Protein AF-A0AAD5X7E7-F1 (afdb_monomer_lite)

Sequence (106 aa):
GEYEFWRGVVRGKEKNGRRNGMSGAGMEVKKMMDKIPADNAIIGYISTGGFSLAQGETRAVGACLIGGLKQVTEDGLRHKREVVNFVLVRGVTGRICRPATFELLA

Organism: NCBI:txid64517

Secondary structure (DSSP, 8-state):
-HHHHHHHHHHHHHH-TT-----THHHHHHHHHB-PPPGGG--EEEEEEEEETTTTEEEEEEEE-HHHHHHHHHHHHHTT-S-SSEEEEE-SS--BEEEEE-----

pLDDT: mean 80.12, std 16.25, range [36.97, 95.69]

Structure (mmCIF, N/CA/C/O backbone):
data_AF-A0AAD5X7E7-F1
#
_entry.id   AF-A0AAD5X7E7-F1
#
loop_
_atom_site.group_PDB
_atom_site.id
_atom_site.type_symbol
_atom_site.label_atom_id
_atom_site.label_alt_id
_atom_site.label_comp_id
_atom_site.label_asym_id
_atom_site.label_entity_id
_atom_site.label_seq_id
_atom_site.pdbx_PDB_ins_code
_atom_site.Cartn_x
_atom_site.Cartn_y
_atom_site.Cartn_z
_atom_site.occupancy
_atom_site.B_iso_or_equiv
_atom_site.auth_seq_id
_atom_site.auth_comp_id
_atom_site.auth_asym_id
_atom_site.auth_atom_id
_atom_site.pdbx_PDB_model_num
ATOM 1 N N . GLY A 1 1 ? 8.927 -12.140 9.094 1.00 67.44 1 GLY A N 1
ATOM 2 C CA . GLY A 1 1 ? 7.650 -11.956 8.369 1.00 67.44 1 GLY A CA 1
ATOM 3 C C . GLY A 1 1 ? 7.797 -10.859 7.330 1.00 67.44 1 GLY A C 1
ATOM 4 O O . GLY A 1 1 ? 8.763 -10.113 7.410 1.00 67.44 1 GLY A O 1
ATOM 5 N N . GLU A 1 2 ? 6.871 -10.756 6.375 1.00 73.56 2 GLU A N 1
ATOM 6 C CA . GLU A 1 2 ? 6.941 -9.801 5.250 1.00 73.56 2 GLU A CA 1
ATOM 7 C C . GLU A 1 2 ? 7.112 -8.342 5.710 1.00 73.56 2 GLU A C 1
ATOM 9 O O . GLU A 1 2 ? 7.990 -7.641 5.219 1.00 73.56 2 GLU A O 1
ATOM 14 N N . TYR A 1 3 ? 6.377 -7.921 6.744 1.00 77.81 3 TYR A N 1
ATOM 15 C CA . TYR A 1 3 ? 6.544 -6.602 7.363 1.00 77.81 3 TYR A CA 1
ATOM 16 C C . TYR A 1 3 ? 7.973 -6.340 7.875 1.00 77.81 3 TYR A C 1
ATOM 18 O O . TYR A 1 3 ? 8.546 -5.293 7.592 1.00 77.81 3 TYR A O 1
ATOM 26 N N . GLU A 1 4 ? 8.571 -7.290 8.600 1.00 80.19 4 GLU A N 1
ATOM 27 C CA . GLU A 1 4 ? 9.923 -7.137 9.164 1.00 80.19 4 GLU A CA 1
ATOM 28 C C . GLU A 1 4 ? 10.988 -6.996 8.076 1.00 80.19 4 GLU A C 1
ATOM 30 O O . GLU A 1 4 ? 11.900 -6.175 8.194 1.00 80.19 4 GLU A O 1
ATOM 35 N N . PHE A 1 5 ? 10.832 -7.756 6.990 1.00 80.19 5 PHE A N 1
ATOM 36 C CA . PHE A 1 5 ? 11.684 -7.638 5.815 1.00 80.19 5 PHE A CA 1
ATOM 37 C C . PHE A 1 5 ? 11.580 -6.233 5.205 1.00 80.19 5 PHE A C 1
ATOM 39 O O . PHE A 1 5 ? 12.594 -5.552 5.040 1.00 80.19 5 PHE A O 1
ATOM 46 N N . TRP A 1 6 ? 10.362 -5.756 4.937 1.00 76.06 6 TRP A N 1
ATOM 47 C CA . TRP A 1 6 ? 10.157 -4.448 4.318 1.00 76.06 6 TRP A CA 1
ATOM 48 C C . TRP A 1 6 ? 10.581 -3.287 5.213 1.00 76.06 6 TRP A C 1
ATOM 50 O O . TRP A 1 6 ? 11.209 -2.348 4.724 1.00 76.06 6 TRP A O 1
ATOM 60 N N . ARG A 1 7 ? 10.332 -3.373 6.524 1.00 78.69 7 ARG A N 1
ATOM 61 C CA . ARG A 1 7 ? 10.840 -2.410 7.509 1.00 78.69 7 ARG A CA 1
ATOM 62 C C . ARG A 1 7 ? 12.367 -2.325 7.458 1.00 78.69 7 ARG A C 1
ATOM 64 O O . ARG A 1 7 ? 12.923 -1.228 7.469 1.00 78.69 7 ARG A O 1
ATOM 71 N N . GLY A 1 8 ? 13.041 -3.472 7.363 1.00 74.56 8 GLY A N 1
ATOM 72 C CA . GLY A 1 8 ? 14.493 -3.551 7.204 1.00 74.56 8 GLY A CA 1
ATOM 73 C C . GLY A 1 8 ? 14.992 -2.902 5.911 1.00 74.56 8 GLY A C 1
ATOM 74 O O . GLY A 1 8 ? 15.951 -2.133 5.949 1.00 74.56 8 GLY A O 1
ATOM 75 N N . VAL A 1 9 ? 14.322 -3.145 4.779 1.00 70.50 9 VAL A N 1
ATOM 76 C CA . VAL A 1 9 ? 14.674 -2.549 3.474 1.00 70.50 9 VAL A CA 1
ATOM 77 C C . VAL A 1 9 ? 14.492 -1.028 3.475 1.00 70.50 9 VAL A C 1
ATOM 79 O O . VAL A 1 9 ? 15.368 -0.312 2.988 1.00 70.50 9 VAL A O 1
ATOM 82 N N . VAL A 1 10 ? 13.385 -0.525 4.033 1.00 68.75 10 VAL A N 1
ATOM 83 C CA . VAL A 1 10 ? 13.108 0.920 4.125 1.00 68.75 10 VAL A CA 1
ATOM 84 C C . VAL A 1 10 ? 14.158 1.612 5.000 1.00 68.75 10 VAL A C 1
ATOM 86 O O . VAL A 1 10 ? 14.832 2.527 4.527 1.00 68.75 10 VAL A O 1
ATOM 89 N N . ARG A 1 11 ? 14.407 1.108 6.218 1.00 68.12 11 ARG A N 1
ATOM 90 C CA . ARG A 1 11 ? 15.452 1.644 7.116 1.00 68.12 11 ARG A CA 1
ATOM 91 C C . ARG A 1 11 ? 16.867 1.500 6.548 1.00 68.12 11 ARG A C 1
ATOM 93 O O . ARG A 1 11 ? 17.741 2.324 6.815 1.00 68.12 11 ARG A O 1
ATOM 100 N N . GLY A 1 12 ? 17.116 0.451 5.765 1.00 58.66 12 GLY A N 1
ATOM 101 C CA . GLY A 1 12 ? 18.386 0.235 5.077 1.00 58.66 12 GLY A CA 1
ATOM 102 C C . GLY A 1 12 ? 18.688 1.328 4.051 1.00 58.66 12 GLY A C 1
ATOM 103 O O . GLY A 1 12 ? 19.837 1.752 3.948 1.00 58.66 12 GLY A O 1
ATOM 104 N N . LYS A 1 13 ? 17.672 1.842 3.342 1.00 54.25 13 LYS A N 1
ATOM 105 C CA . LYS A 1 13 ? 17.835 2.968 2.406 1.00 54.25 13 LYS A CA 1
ATOM 106 C C . LYS A 1 13 ? 18.154 4.287 3.110 1.00 54.25 13 LYS A C 1
ATOM 108 O O . LYS A 1 13 ? 19.001 5.020 2.611 1.00 54.25 13 LYS A O 1
ATOM 113 N N . GLU A 1 14 ? 17.553 4.557 4.270 1.00 50.31 14 GLU A N 1
ATOM 114 C CA . GLU A 1 14 ? 17.845 5.768 5.058 1.00 50.31 14 GLU A CA 1
ATOM 115 C C . GLU A 1 14 ? 19.302 5.810 5.537 1.00 50.31 14 GLU A C 1
ATOM 117 O O . GLU A 1 14 ? 19.946 6.856 5.501 1.00 50.31 14 GLU A O 1
ATOM 122 N N . LYS A 1 15 ? 19.863 4.660 5.933 1.00 48.06 15 LYS A N 1
ATOM 123 C CA . LYS A 1 15 ? 21.257 4.577 6.399 1.00 48.06 15 LYS A CA 1
ATOM 124 C C . LYS A 1 15 ? 22.288 4.546 5.264 1.00 48.06 15 LYS A C 1
ATOM 126 O O . LYS A 1 15 ? 23.418 4.984 5.469 1.00 48.06 15 LYS A O 1
ATOM 131 N N . ASN A 1 16 ? 21.920 4.053 4.076 1.00 43.31 16 ASN A N 1
ATOM 132 C CA . ASN A 1 16 ? 22.841 3.836 2.950 1.00 43.31 16 ASN A CA 1
ATOM 133 C C . ASN A 1 16 ? 22.833 4.918 1.862 1.00 43.31 16 ASN A C 1
ATOM 135 O O . ASN A 1 16 ? 23.462 4.715 0.823 1.00 43.31 16 ASN 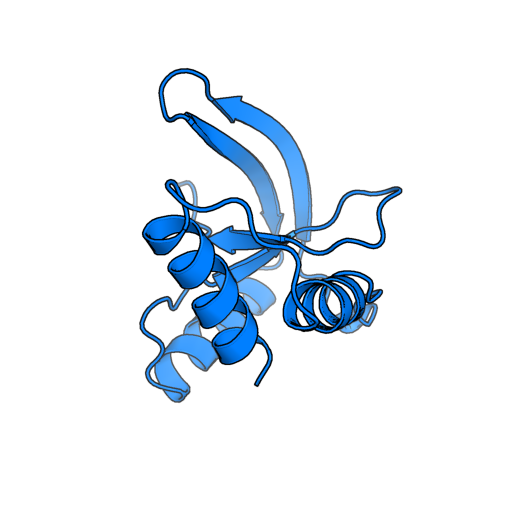A O 1
ATOM 139 N N . GLY A 1 17 ? 22.283 6.111 2.110 1.00 43.31 17 GLY A N 1
ATOM 140 C CA . GLY A 1 17 ? 22.491 7.290 1.250 1.00 43.31 17 GLY A CA 1
ATOM 141 C C . GLY A 1 17 ? 23.963 7.722 1.055 1.00 43.31 17 GLY A C 1
ATOM 142 O O . GLY A 1 17 ? 24.216 8.794 0.517 1.00 43.31 17 GLY A O 1
ATOM 143 N N . ARG A 1 18 ? 24.949 6.922 1.497 1.00 43.28 18 ARG A N 1
ATOM 144 C CA . ARG A 1 18 ? 26.388 7.217 1.431 1.00 43.28 18 ARG A CA 1
ATOM 145 C C . ARG A 1 18 ? 27.316 6.092 0.961 1.00 43.28 18 ARG A C 1
ATOM 147 O O . ARG A 1 18 ? 28.515 6.352 0.903 1.00 43.28 18 ARG A O 1
ATOM 154 N N . ARG A 1 19 ? 26.865 4.878 0.615 1.00 40.22 19 ARG A N 1
ATOM 155 C CA . ARG A 1 19 ? 27.799 3.842 0.112 1.00 40.22 19 ARG A CA 1
ATOM 156 C C . ARG A 1 19 ? 27.218 2.994 -1.016 1.00 40.22 19 ARG A C 1
ATOM 158 O O . ARG A 1 19 ? 26.386 2.121 -0.791 1.00 40.22 19 ARG A O 1
ATOM 165 N N . ASN A 1 20 ? 27.752 3.224 -2.216 1.00 45.69 20 ASN A N 1
ATOM 166 C CA . ASN A 1 20 ? 27.834 2.219 -3.273 1.00 45.69 20 ASN A CA 1
ATOM 167 C C . ASN A 1 20 ? 28.494 0.952 -2.708 1.00 45.69 20 ASN A C 1
ATOM 169 O O . ASN A 1 20 ? 29.576 1.026 -2.129 1.00 45.69 20 ASN A O 1
ATOM 173 N N . GLY A 1 21 ? 27.849 -0.201 -2.882 1.00 36.97 21 GLY A N 1
ATOM 174 C CA . GLY A 1 21 ? 28.384 -1.490 -2.447 1.00 36.97 21 GLY A CA 1
ATOM 175 C C . GLY A 1 21 ? 27.394 -2.627 -2.671 1.00 36.97 21 GLY A C 1
ATOM 176 O O . GLY A 1 21 ? 26.664 -3.009 -1.763 1.00 36.97 21 GLY A O 1
ATOM 177 N N . MET A 1 22 ? 27.363 -3.148 -3.900 1.00 50.88 22 MET A N 1
ATOM 178 C CA . MET A 1 22 ? 26.691 -4.396 -4.276 1.00 50.88 22 MET A CA 1
ATOM 179 C C . MET A 1 22 ? 27.289 -5.576 -3.495 1.00 50.88 22 MET A C 1
ATOM 181 O O . MET A 1 22 ? 28.412 -5.992 -3.758 1.00 50.88 22 MET A O 1
ATOM 185 N N . SER A 1 23 ? 26.529 -6.145 -2.561 1.00 43.12 23 SER A N 1
ATOM 186 C CA . SER A 1 23 ? 26.779 -7.468 -1.977 1.00 43.12 23 SER A CA 1
ATOM 187 C C . SER A 1 23 ? 25.445 -8.220 -1.834 1.00 43.12 23 SER A C 1
ATOM 189 O O . SER A 1 23 ? 24.379 -7.602 -1.890 1.00 43.12 23 SER A O 1
ATOM 191 N N . GLY A 1 24 ? 25.485 -9.555 -1.742 1.00 47.16 24 GLY A N 1
ATOM 192 C CA . GLY A 1 24 ? 24.389 -10.514 -2.005 1.00 47.16 24 GLY A CA 1
ATOM 193 C C . GLY A 1 24 ? 22.993 -10.267 -1.400 1.00 47.16 24 GLY A C 1
ATOM 194 O O . GLY A 1 24 ? 22.029 -10.860 -1.879 1.00 47.16 24 GLY A O 1
ATOM 195 N N . ALA A 1 25 ? 22.832 -9.335 -0.458 1.00 51.50 25 ALA A N 1
ATOM 196 C CA . ALA A 1 25 ? 21.533 -8.852 0.019 1.00 51.50 25 ALA A CA 1
ATOM 197 C C . ALA A 1 25 ? 20.642 -8.280 -1.105 1.00 51.50 25 ALA A C 1
ATOM 199 O O . ALA A 1 25 ? 19.419 -8.401 -1.058 1.00 51.50 25 ALA A O 1
ATOM 200 N N . GLY A 1 26 ? 21.230 -7.697 -2.158 1.00 54.31 26 GLY A N 1
ATOM 201 C CA . GLY A 1 26 ? 20.464 -7.144 -3.284 1.00 54.31 26 GLY A CA 1
ATOM 202 C C . GLY A 1 26 ? 19.669 -8.191 -4.078 1.00 54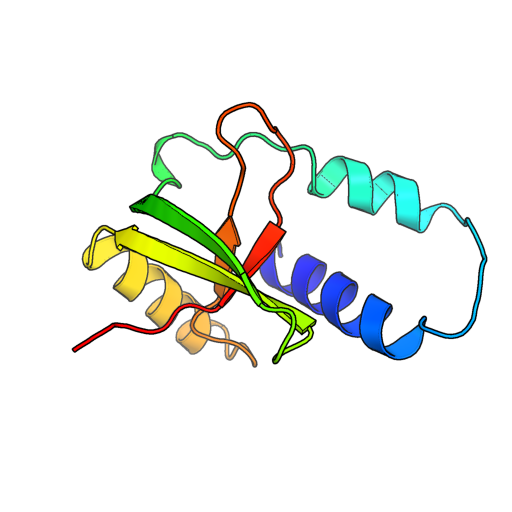.31 26 GLY A C 1
ATOM 203 O O . GLY A 1 26 ? 18.597 -7.884 -4.603 1.00 54.31 26 GLY A O 1
ATOM 204 N N . MET A 1 27 ? 20.159 -9.434 -4.145 1.00 57.31 27 MET A N 1
ATOM 205 C CA . MET A 1 27 ? 19.504 -10.513 -4.891 1.00 57.31 27 MET A CA 1
ATOM 206 C C . MET A 1 27 ? 18.315 -11.096 -4.116 1.00 57.31 27 MET A C 1
ATOM 208 O O . MET A 1 27 ? 17.257 -11.319 -4.705 1.00 57.31 27 MET A O 1
ATOM 212 N N . GLU A 1 28 ? 18.445 -11.265 -2.797 1.00 63.28 28 GLU A N 1
ATOM 213 C CA . GLU A 1 28 ? 17.328 -11.683 -1.940 1.00 63.28 28 GLU A CA 1
ATOM 214 C C . GLU A 1 28 ? 16.227 -10.629 -1.881 1.00 63.28 28 GLU A C 1
ATOM 216 O O . GLU A 1 28 ? 15.045 -10.968 -1.973 1.00 63.28 28 GLU A O 1
ATOM 221 N N . VAL A 1 29 ? 16.604 -9.346 -1.823 1.00 64.69 29 VAL A N 1
ATOM 222 C CA . VAL A 1 29 ? 15.630 -8.257 -1.892 1.00 64.69 29 VAL A CA 1
ATOM 223 C C . VAL A 1 29 ? 14.869 -8.325 -3.207 1.00 64.69 29 VAL A C 1
ATOM 225 O O . VAL A 1 29 ? 13.645 -8.390 -3.191 1.00 64.69 29 VAL A O 1
ATOM 228 N N . LYS A 1 30 ? 15.567 -8.422 -4.345 1.00 65.25 30 LYS A N 1
ATOM 229 C CA . LYS A 1 30 ? 14.922 -8.526 -5.661 1.00 65.25 30 LYS A CA 1
ATOM 230 C C . LYS A 1 30 ? 13.954 -9.713 -5.746 1.00 65.25 30 LYS A C 1
ATOM 232 O O . LYS A 1 30 ? 12.872 -9.558 -6.300 1.00 65.25 30 LYS A O 1
ATOM 237 N N . LYS A 1 31 ? 14.303 -10.858 -5.153 1.00 68.19 31 LYS A N 1
ATOM 238 C CA . LYS A 1 31 ? 13.452 -12.057 -5.123 1.00 68.19 31 LYS A CA 1
ATOM 239 C C . LYS A 1 31 ? 12.200 -11.888 -4.254 1.00 68.19 31 LYS A C 1
ATOM 241 O O . LYS A 1 31 ? 11.147 -12.387 -4.627 1.00 68.19 31 LYS A O 1
ATOM 246 N N . MET A 1 32 ? 12.288 -11.182 -3.124 1.00 68.12 32 MET A N 1
ATOM 247 C CA . MET A 1 32 ? 11.102 -10.858 -2.315 1.00 68.12 32 MET A CA 1
ATOM 248 C C . MET A 1 32 ? 10.230 -9.771 -2.953 1.00 68.12 32 MET A C 1
ATOM 250 O O . MET A 1 32 ? 9.014 -9.786 -2.783 1.00 68.12 32 MET A O 1
ATOM 254 N N . MET A 1 33 ? 10.837 -8.840 -3.694 1.00 69.25 33 MET A N 1
ATOM 255 C CA . MET A 1 33 ? 10.116 -7.799 -4.425 1.00 69.25 33 MET A CA 1
ATOM 256 C C . MET A 1 33 ? 9.357 -8.357 -5.637 1.00 69.25 33 MET A C 1
ATOM 258 O O . MET A 1 33 ? 8.277 -7.862 -5.946 1.00 69.25 33 MET A O 1
ATOM 262 N N . ASP A 1 34 ? 9.919 -9.354 -6.326 1.00 73.88 34 ASP A N 1
ATOM 263 C CA . ASP A 1 34 ? 9.368 -9.982 -7.535 1.00 73.88 34 ASP A CA 1
ATOM 264 C C . ASP A 1 34 ? 8.413 -11.137 -7.192 1.00 73.88 34 ASP A C 1
ATOM 266 O O . ASP A 1 34 ? 8.649 -12.303 -7.516 1.00 73.88 34 ASP A O 1
ATOM 270 N N . LYS A 1 35 ? 7.328 -10.811 -6.482 1.00 70.00 35 LYS A N 1
ATOM 271 C CA . LYS A 1 35 ? 6.286 -11.772 -6.119 1.00 70.00 35 LYS A CA 1
ATOM 272 C C . LYS A 1 35 ? 4.917 -11.236 -6.508 1.00 70.00 35 LYS A C 1
ATOM 274 O O . LYS A 1 35 ? 4.513 -10.153 -6.094 1.00 70.00 35 LYS A O 1
ATOM 279 N N . ILE A 1 36 ? 4.177 -12.036 -7.272 1.00 73.25 36 ILE A N 1
ATOM 280 C CA . ILE A 1 36 ? 2.765 -11.769 -7.548 1.00 73.25 36 ILE A CA 1
ATOM 281 C C . ILE A 1 36 ? 1.979 -12.094 -6.265 1.00 73.25 36 ILE A C 1
ATOM 283 O O . ILE A 1 36 ? 2.083 -13.225 -5.779 1.00 73.25 36 ILE A O 1
ATOM 287 N N . PRO A 1 37 ? 1.252 -11.126 -5.674 1.00 77.31 37 PRO A N 1
ATOM 288 C CA . PRO A 1 37 ? 0.399 -11.405 -4.525 1.00 77.31 37 PRO A CA 1
ATOM 289 C C . PRO A 1 37 ? -0.719 -12.370 -4.931 1.00 77.31 37 PRO A C 1
ATOM 291 O O . PRO A 1 37 ? -1.128 -12.390 -6.089 1.00 77.31 37 PRO A O 1
ATOM 294 N N . ALA A 1 38 ? -1.211 -13.160 -3.977 1.00 82.50 38 ALA A N 1
ATOM 295 C CA . ALA A 1 38 ? -2.422 -13.942 -4.198 1.00 82.50 38 ALA A CA 1
ATOM 296 C C . ALA A 1 38 ? -3.607 -12.998 -4.462 1.00 82.50 38 ALA A C 1
ATOM 298 O O . ALA A 1 38 ? -3.653 -11.901 -3.903 1.00 82.50 38 ALA A O 1
ATOM 299 N N . ASP A 1 39 ? -4.565 -13.421 -5.286 1.00 79.31 39 ASP A N 1
ATOM 300 C CA . ASP A 1 39 ? -5.679 -12.560 -5.713 1.00 79.31 39 ASP A CA 1
ATOM 301 C C . ASP A 1 39 ? -6.500 -12.034 -4.524 1.00 79.31 39 ASP A C 1
ATOM 303 O O . ASP A 1 39 ? -6.952 -10.891 -4.523 1.00 79.31 39 ASP A O 1
ATOM 307 N N . ASN A 1 40 ? -6.611 -12.829 -3.457 1.00 83.62 40 ASN A N 1
ATOM 308 C CA . ASN A 1 40 ? -7.294 -12.456 -2.218 1.00 83.62 40 ASN A CA 1
ATOM 309 C C . ASN A 1 40 ? -6.545 -11.421 -1.356 1.00 83.62 40 ASN A C 1
ATOM 311 O O . ASN A 1 40 ? -7.106 -10.933 -0.379 1.00 83.62 40 ASN A O 1
ATOM 315 N N . ALA A 1 41 ? -5.292 -11.097 -1.681 1.00 85.38 41 ALA A N 1
ATOM 316 C CA . ALA A 1 41 ? -4.504 -10.091 -0.975 1.00 85.38 41 ALA A CA 1
ATOM 317 C C . ALA A 1 41 ? -4.679 -8.680 -1.568 1.00 85.38 41 ALA A C 1
ATOM 319 O O . ALA A 1 41 ? -4.187 -7.706 -0.995 1.00 85.38 41 ALA A O 1
ATOM 320 N N . ILE A 1 42 ? -5.359 -8.549 -2.713 1.00 91.19 42 ILE A N 1
ATOM 321 C CA . ILE A 1 42 ? -5.637 -7.255 -3.340 1.00 91.19 42 ILE A CA 1
ATOM 322 C C . ILE A 1 42 ? -6.834 -6.616 -2.636 1.00 91.19 42 ILE A C 1
ATOM 324 O O . ILE A 1 42 ? -7.963 -7.082 -2.746 1.00 91.19 42 ILE A O 1
ATOM 328 N N . ILE A 1 43 ? -6.581 -5.515 -1.929 1.00 93.81 43 ILE A N 1
ATOM 329 C CA . ILE A 1 43 ? -7.607 -4.799 -1.159 1.00 93.81 43 ILE A CA 1
ATOM 330 C C . ILE A 1 43 ? -8.104 -3.524 -1.844 1.00 93.81 43 ILE A C 1
ATOM 332 O O . ILE A 1 43 ? -8.960 -2.845 -1.288 1.00 93.81 43 ILE A O 1
ATOM 336 N N . GLY A 1 44 ? -7.577 -3.157 -3.014 1.00 94.06 44 GLY A N 1
ATOM 337 C CA . GLY A 1 44 ? -7.951 -1.915 -3.684 1.00 94.06 44 GLY A CA 1
ATOM 338 C C . GLY A 1 44 ? -7.127 -1.597 -4.923 1.00 94.06 44 GLY A C 1
ATOM 339 O O . GLY A 1 44 ? -6.196 -2.324 -5.278 1.00 94.06 44 GLY A O 1
ATOM 340 N N . TYR A 1 45 ? -7.474 -0.480 -5.557 1.00 94.31 45 TYR A N 1
ATOM 341 C CA . TYR A 1 45 ? -6.842 0.015 -6.774 1.00 94.31 45 TYR A CA 1
ATOM 342 C C . TYR A 1 45 ? -6.522 1.502 -6.655 1.00 94.31 45 TYR A C 1
ATOM 344 O O . TYR A 1 45 ? -7.322 2.295 -6.159 1.00 94.31 45 TYR A O 1
ATOM 352 N N . ILE A 1 46 ? -5.347 1.875 -7.154 1.00 94.38 46 ILE A N 1
ATOM 353 C CA . ILE A 1 46 ? -4.925 3.269 -7.284 1.00 94.38 46 ILE A CA 1
ATOM 354 C C . ILE A 1 46 ? -5.557 3.847 -8.549 1.00 94.38 46 ILE A C 1
ATOM 356 O O . ILE A 1 46 ? -5.430 3.256 -9.621 1.00 94.38 46 ILE A O 1
ATOM 360 N N . SER A 1 47 ? -6.215 4.997 -8.422 1.00 93.69 47 SER A N 1
ATOM 361 C CA . SER A 1 47 ? -6.788 5.740 -9.546 1.00 93.69 47 SER A CA 1
ATOM 362 C C . SER A 1 47 ? -5.814 6.790 -10.070 1.00 93.69 47 SER A C 1
ATOM 364 O O . SER A 1 47 ? -5.633 6.919 -11.279 1.00 93.69 47 SER A O 1
ATOM 366 N N . THR A 1 48 ? -5.148 7.513 -9.172 1.00 92.12 48 THR A N 1
ATOM 367 C CA . THR A 1 48 ? -4.183 8.557 -9.519 1.00 92.12 48 THR A CA 1
ATOM 368 C C . THR A 1 48 ? -2.916 8.393 -8.694 1.00 92.12 48 THR A C 1
ATOM 370 O O . THR A 1 48 ? -2.955 8.123 -7.499 1.00 92.12 48 THR A O 1
ATOM 373 N N . GLY A 1 49 ? -1.759 8.532 -9.333 1.00 90.69 49 GLY A N 1
ATOM 374 C CA . GLY A 1 49 ? -0.466 8.424 -8.667 1.00 90.69 49 GLY A CA 1
ATOM 375 C C . GLY A 1 49 ? 0.569 9.298 -9.351 1.00 90.69 49 GLY A C 1
ATOM 376 O O . GLY A 1 49 ? 0.575 9.414 -10.575 1.00 90.69 49 GLY A O 1
ATOM 377 N N . GLY A 1 50 ? 1.440 9.918 -8.563 1.00 91.25 50 GLY A N 1
ATOM 378 C CA . GLY A 1 50 ? 2.462 10.827 -9.059 1.00 91.25 50 GLY A CA 1
ATOM 379 C C . GLY A 1 50 ? 3.613 10.995 -8.079 1.00 91.25 50 GLY A C 1
ATOM 380 O O . GLY A 1 50 ? 3.486 10.749 -6.879 1.00 91.25 50 GLY A O 1
ATOM 381 N N . PHE A 1 51 ? 4.761 11.413 -8.601 1.00 92.19 51 PHE A N 1
ATOM 382 C CA . PHE A 1 51 ? 5.891 11.802 -7.770 1.00 92.19 51 PHE A CA 1
ATOM 383 C C . PHE A 1 51 ? 5.749 13.272 -7.367 1.00 92.19 51 PHE A C 1
ATOM 385 O O . PHE A 1 51 ? 5.665 14.149 -8.226 1.00 92.19 51 PHE A O 1
ATOM 392 N N . SER A 1 52 ? 5.726 13.541 -6.064 1.00 89.56 52 SER A N 1
ATOM 393 C CA . SER A 1 52 ? 5.704 14.891 -5.511 1.00 89.56 52 SER A CA 1
ATOM 394 C C . SER A 1 52 ? 7.130 15.422 -5.416 1.00 89.56 52 SER A C 1
ATOM 396 O O . SER A 1 52 ? 7.899 15.008 -4.550 1.00 89.56 52 SER A O 1
ATOM 398 N N . LEU A 1 53 ? 7.491 16.371 -6.285 1.00 89.75 53 LEU A N 1
ATOM 399 C CA . LEU A 1 53 ? 8.797 17.044 -6.218 1.00 89.75 53 LEU A CA 1
ATOM 400 C C . LEU A 1 53 ? 8.969 17.848 -4.920 1.00 89.75 53 LEU A C 1
ATOM 402 O O . LEU A 1 53 ? 10.082 17.965 -4.424 1.00 89.75 53 LEU A O 1
ATOM 406 N N . ALA A 1 54 ? 7.873 18.367 -4.358 1.00 89.50 54 ALA A N 1
ATOM 407 C CA . ALA A 1 54 ? 7.898 19.152 -3.126 1.00 89.50 54 ALA A CA 1
ATOM 408 C C . ALA A 1 54 ? 8.248 18.308 -1.889 1.00 89.50 54 ALA A C 1
ATOM 410 O O . ALA A 1 54 ? 8.907 18.796 -0.978 1.00 89.50 54 ALA A O 1
ATOM 411 N N . GLN A 1 55 ? 7.803 17.049 -1.854 1.00 84.81 55 GLN A N 1
ATOM 412 C CA . GLN A 1 55 ? 8.019 16.138 -0.720 1.00 84.81 55 GLN A CA 1
ATOM 413 C C . GLN A 1 55 ? 9.107 15.092 -0.995 1.00 84.81 55 GLN A C 1
ATOM 415 O O . GLN A 1 55 ? 9.527 14.388 -0.084 1.00 84.81 55 GLN A O 1
ATOM 420 N N . GLY A 1 56 ? 9.566 14.974 -2.244 1.00 89.31 56 GLY A N 1
ATOM 421 C CA . GLY A 1 56 ? 10.544 13.968 -2.653 1.00 89.31 56 GLY A CA 1
ATOM 422 C C . GLY A 1 56 ? 10.015 12.531 -2.586 1.00 89.31 56 GLY A C 1
ATOM 423 O O . GLY A 1 56 ? 10.807 11.590 -2.555 1.00 89.31 56 GLY A O 1
ATOM 424 N N . GLU A 1 57 ? 8.694 12.343 -2.568 1.00 88.25 57 GLU A N 1
ATOM 425 C CA . GLU A 1 57 ? 8.048 11.040 -2.399 1.00 88.25 57 GLU A CA 1
ATOM 426 C C . GLU A 1 57 ? 6.937 10.804 -3.428 1.00 88.25 57 GLU A C 1
ATOM 428 O O . GLU A 1 57 ? 6.380 11.731 -4.017 1.00 88.25 57 GLU A O 1
ATOM 433 N N . THR A 1 58 ? 6.599 9.534 -3.654 1.00 90.31 58 THR A N 1
ATOM 434 C CA . THR A 1 58 ? 5.444 9.175 -4.488 1.00 90.31 58 THR A CA 1
ATOM 435 C C . THR A 1 58 ? 4.178 9.234 -3.653 1.00 90.31 58 THR A C 1
ATOM 437 O O . THR A 1 58 ? 4.121 8.626 -2.588 1.00 90.31 58 THR A O 1
ATOM 440 N N . ARG A 1 59 ? 3.148 9.904 -4.170 1.00 92.38 59 ARG A N 1
ATOM 441 C CA . ARG A 1 59 ? 1.806 9.921 -3.589 1.00 92.38 59 ARG A CA 1
ATOM 442 C C . ARG A 1 59 ? 0.803 9.337 -4.560 1.00 92.38 59 ARG A C 1
ATOM 444 O O . ARG A 1 59 ? 0.948 9.462 -5.776 1.00 92.38 59 ARG A O 1
ATOM 451 N N . ALA A 1 60 ? -0.205 8.682 -4.011 1.00 93.62 60 ALA A N 1
ATOM 452 C CA . ALA A 1 60 ? -1.253 8.056 -4.788 1.00 93.62 60 ALA A CA 1
ATOM 453 C C . ALA A 1 60 ? -2.581 8.101 -4.039 1.00 93.62 60 ALA A C 1
ATOM 455 O O . ALA A 1 60 ? -2.609 8.033 -2.813 1.00 93.62 60 ALA A O 1
ATOM 456 N N . VAL A 1 61 ? -3.665 8.192 -4.799 1.00 94.69 61 VAL A N 1
ATOM 457 C CA . VAL A 1 61 ? -5.045 8.132 -4.326 1.00 94.69 61 VAL A CA 1
ATOM 458 C C . VAL A 1 61 ? -5.730 6.964 -5.023 1.00 94.69 61 VAL A C 1
ATOM 460 O O . VAL A 1 61 ? -5.470 6.661 -6.189 1.00 94.69 61 VAL A O 1
ATOM 463 N N . GLY A 1 62 ? -6.589 6.269 -4.289 1.00 94.62 62 GLY A N 1
ATOM 464 C CA . GLY A 1 62 ? -7.271 5.086 -4.779 1.00 94.62 62 GLY A CA 1
ATOM 465 C C . GLY A 1 62 ? -8.517 4.759 -3.978 1.00 94.62 62 GLY A C 1
ATOM 466 O O . GLY A 1 62 ? -8.856 5.446 -3.017 1.00 94.62 62 GLY A O 1
ATOM 467 N N . ALA A 1 63 ? -9.177 3.684 -4.388 1.00 95.00 63 ALA A N 1
ATOM 468 C CA . ALA A 1 63 ? -10.317 3.111 -3.693 1.00 95.00 63 ALA A CA 1
ATOM 469 C C . ALA A 1 63 ? -9.940 1.733 -3.145 1.00 95.00 63 ALA A C 1
ATOM 471 O O . ALA A 1 63 ? -9.365 0.905 -3.857 1.00 95.00 63 ALA A O 1
ATOM 472 N N . CYS A 1 64 ? -10.289 1.489 -1.884 1.00 94.38 64 CYS A N 1
ATOM 473 C CA . CYS A 1 64 ? -9.952 0.265 -1.169 1.00 94.38 64 CYS A CA 1
ATOM 474 C C . CYS A 1 64 ? -11.168 -0.290 -0.425 1.00 94.38 64 CYS A C 1
ATOM 476 O O . CYS A 1 64 ? -12.051 0.447 0.011 1.00 94.38 64 CYS A O 1
ATOM 478 N N . LEU A 1 65 ? -11.178 -1.604 -0.227 1.00 94.75 65 LEU A N 1
ATOM 479 C CA . LEU A 1 65 ? -12.116 -2.296 0.640 1.00 94.75 65 LEU A CA 1
ATOM 480 C C . LEU A 1 65 ? -11.844 -1.900 2.095 1.00 94.75 65 LEU A C 1
ATOM 482 O O . LEU A 1 65 ? -10.769 -2.175 2.631 1.00 94.75 65 LEU A O 1
ATOM 486 N N . ILE A 1 66 ? -12.849 -1.322 2.758 1.00 92.69 66 ILE A N 1
ATOM 487 C CA . ILE A 1 66 ? -12.767 -0.918 4.172 1.00 92.69 66 ILE A CA 1
ATOM 488 C C . ILE A 1 66 ? -12.373 -2.106 5.060 1.00 92.69 66 ILE A C 1
ATOM 490 O O . ILE A 1 66 ? -11.525 -1.966 5.938 1.00 92.69 66 ILE A O 1
ATOM 494 N N . GLY A 1 67 ? -12.936 -3.293 4.800 1.00 94.19 67 GLY A N 1
ATOM 495 C CA . GLY A 1 67 ? -12.590 -4.515 5.532 1.00 94.19 67 GLY A CA 1
ATOM 496 C C . GLY A 1 67 ? -11.109 -4.890 5.407 1.00 94.19 67 GLY A C 1
ATOM 497 O O . GLY A 1 67 ? -10.491 -5.262 6.400 1.00 94.19 67 GLY A O 1
ATOM 498 N N . GLY A 1 68 ? -10.519 -4.710 4.221 1.00 93.00 68 GLY A N 1
ATOM 499 C CA . GLY A 1 68 ? -9.097 -4.965 3.988 1.00 93.00 68 GLY A CA 1
ATOM 500 C C . GLY A 1 68 ? -8.199 -3.977 4.731 1.00 93.00 68 GLY A C 1
ATOM 501 O O . GLY A 1 68 ? -7.243 -4.389 5.385 1.00 93.00 68 GLY A O 1
ATOM 502 N N . LEU A 1 69 ? -8.536 -2.683 4.704 1.00 93.75 69 LEU A N 1
ATOM 503 C CA . LEU A 1 69 ? -7.800 -1.663 5.462 1.00 93.75 69 LEU A CA 1
ATOM 504 C C . LEU A 1 69 ? -7.876 -1.920 6.971 1.00 93.75 69 LEU A C 1
ATOM 506 O O . LEU A 1 69 ? -6.854 -1.884 7.654 1.00 93.75 69 LEU A O 1
ATOM 510 N N . LYS A 1 70 ? -9.070 -2.248 7.480 1.00 94.81 70 LYS A N 1
ATOM 511 C CA . LYS A 1 70 ? -9.280 -2.590 8.890 1.00 94.81 70 LYS A CA 1
ATOM 512 C C . LYS A 1 70 ? -8.424 -3.785 9.308 1.00 94.81 70 LYS A C 1
ATOM 514 O O . LYS A 1 70 ? -7.730 -3.699 10.315 1.00 94.81 70 LYS A O 1
ATOM 519 N N . GLN A 1 71 ? -8.420 -4.857 8.516 1.00 93.94 71 GLN A N 1
ATOM 520 C CA . GLN A 1 71 ? -7.613 -6.044 8.796 1.00 93.94 71 GLN A CA 1
ATOM 521 C C . GLN A 1 71 ? -6.113 -5.721 8.846 1.00 93.94 71 GLN A C 1
ATOM 523 O O . GLN A 1 71 ? -5.419 -6.180 9.750 1.00 93.94 71 GLN A O 1
ATOM 528 N N . VAL A 1 72 ? -5.607 -4.905 7.913 1.00 93.06 72 VAL A N 1
ATOM 529 C CA . VAL A 1 72 ? -4.199 -4.471 7.905 1.00 93.06 72 VAL A CA 1
ATOM 530 C C . VAL A 1 72 ? -3.848 -3.719 9.190 1.00 93.06 72 VAL A C 1
ATOM 532 O O . VAL A 1 72 ? -2.838 -4.029 9.828 1.00 93.06 72 VAL A O 1
ATOM 535 N N . THR A 1 73 ? -4.694 -2.771 9.597 1.00 95.00 73 THR A N 1
ATOM 536 C CA . THR A 1 73 ? -4.498 -1.994 10.826 1.00 95.00 73 THR A CA 1
ATOM 537 C C . THR A 1 73 ? -4.559 -2.890 12.069 1.00 95.00 73 THR A C 1
ATOM 539 O O . THR A 1 73 ? -3.671 -2.830 12.919 1.00 95.00 73 THR A O 1
ATOM 542 N N . GLU A 1 74 ? -5.552 -3.775 12.173 1.00 95.69 74 GLU A N 1
ATOM 543 C CA . GLU A 1 74 ? -5.689 -4.714 13.296 1.00 95.69 74 GLU A CA 1
ATOM 544 C C . GLU A 1 74 ? -4.501 -5.674 13.395 1.00 95.69 74 GLU A C 1
ATOM 546 O O . GLU A 1 74 ? -3.972 -5.905 14.484 1.00 95.69 74 GLU A O 1
ATOM 551 N N . ASP A 1 75 ? -4.021 -6.191 12.264 1.00 92.31 75 ASP A N 1
ATOM 552 C CA . ASP A 1 75 ? -2.824 -7.024 12.205 1.00 92.31 75 ASP A CA 1
ATOM 553 C C . ASP A 1 75 ? -1.579 -6.251 12.653 1.00 92.31 75 ASP A C 1
ATOM 555 O O . ASP A 1 75 ? -0.722 -6.809 13.348 1.00 92.31 75 ASP A O 1
ATOM 559 N N . GLY A 1 76 ? -1.466 -4.974 12.279 1.00 92.75 76 GLY A N 1
ATOM 560 C CA . GLY A 1 76 ? -0.384 -4.103 12.721 1.00 92.75 76 GLY A CA 1
ATOM 561 C C . GLY A 1 76 ? -0.368 -3.911 14.235 1.00 92.75 76 GLY A C 1
ATOM 562 O O . GLY A 1 76 ? 0.676 -4.092 14.868 1.00 92.75 76 GLY A O 1
ATOM 563 N N . LEU A 1 77 ? -1.535 -3.646 14.822 1.00 94.56 77 LEU A N 1
ATOM 564 C CA . LEU A 1 7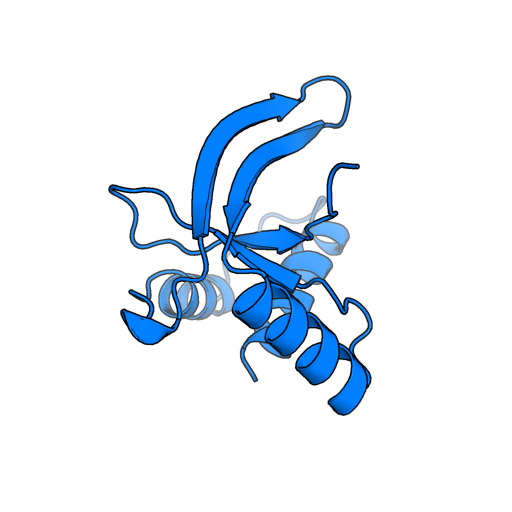7 ? -1.705 -3.510 16.268 1.00 94.56 77 LEU A CA 1
ATOM 565 C C . LEU A 1 77 ? -1.434 -4.831 17.001 1.00 94.56 77 LEU A C 1
ATOM 567 O O . LEU A 1 77 ? -0.667 -4.852 17.964 1.00 94.56 77 LEU A O 1
ATOM 571 N N . ARG A 1 78 ? -1.989 -5.949 16.511 1.00 95.50 78 ARG A N 1
ATOM 572 C CA . ARG A 1 78 ? -1.827 -7.288 17.109 1.00 95.50 78 ARG A CA 1
ATOM 573 C C . ARG A 1 78 ? -0.360 -7.689 17.234 1.00 95.50 78 ARG A C 1
ATOM 575 O O . ARG A 1 78 ? 0.037 -8.274 18.237 1.00 95.50 78 ARG A O 1
ATOM 582 N N . HIS A 1 79 ? 0.452 -7.352 16.234 1.00 92.00 79 HIS A N 1
ATOM 583 C CA . HIS A 1 79 ? 1.882 -7.666 16.221 1.00 92.00 79 HIS A CA 1
ATOM 584 C C . HIS A 1 79 ? 2.765 -6.540 16.780 1.00 92.00 79 HIS A C 1
ATOM 586 O O . HIS A 1 79 ? 3.984 -6.633 16.661 1.00 92.00 79 HIS A O 1
ATOM 592 N N . LYS A 1 80 ? 2.180 -5.488 17.375 1.00 92.81 80 LYS A N 1
ATOM 593 C CA . LYS A 1 80 ? 2.903 -4.334 17.941 1.00 92.81 80 LYS A CA 1
ATOM 594 C C . LYS A 1 80 ? 3.889 -3.709 16.944 1.00 92.81 80 LYS A C 1
ATOM 596 O O . LYS A 1 80 ? 5.044 -3.433 17.270 1.00 92.81 80 LYS A O 1
ATOM 601 N N . ARG A 1 81 ? 3.444 -3.536 15.697 1.00 90.00 81 ARG A N 1
ATOM 602 C CA . ARG A 1 81 ? 4.260 -2.966 14.620 1.00 90.00 81 ARG A CA 1
ATOM 603 C C . ARG A 1 81 ? 4.444 -1.463 14.824 1.00 90.00 81 ARG A C 1
ATOM 605 O O . ARG A 1 81 ? 3.504 -0.766 15.179 1.00 90.00 81 ARG A O 1
ATOM 612 N N . GLU A 1 82 ? 5.650 -0.976 14.534 1.00 89.25 82 GLU A N 1
ATOM 613 C CA . GLU A 1 82 ? 5.982 0.460 14.498 1.00 89.25 82 GLU A CA 1
ATOM 614 C C . GLU A 1 82 ? 5.111 1.225 13.486 1.00 89.25 82 GLU A C 1
ATOM 616 O O . GLU A 1 82 ? 4.644 2.319 13.780 1.00 89.25 82 GLU A O 1
ATOM 621 N N . VAL A 1 83 ? 4.845 0.625 12.319 1.00 89.00 83 VAL A N 1
ATOM 622 C CA . VAL A 1 83 ? 3.970 1.181 11.282 1.00 89.00 83 VAL A CA 1
ATOM 623 C C . VAL A 1 83 ? 2.751 0.280 11.118 1.00 89.00 83 VAL A C 1
ATOM 625 O O . VAL A 1 83 ? 2.857 -0.858 10.657 1.00 89.00 83 VAL A O 1
ATOM 628 N N . VAL A 1 84 ? 1.587 0.800 11.506 1.00 92.38 84 VAL A N 1
ATOM 629 C CA . VAL A 1 84 ? 0.326 0.044 11.542 1.00 92.38 84 VAL A CA 1
ATOM 630 C C . VAL A 1 84 ? -0.394 0.061 10.188 1.00 92.38 84 VAL A C 1
ATOM 632 O O . VAL A 1 84 ? -0.884 -0.972 9.740 1.00 92.38 84 VAL A O 1
ATOM 635 N N . ASN A 1 85 ? -0.390 1.197 9.487 1.00 93.81 85 ASN A N 1
ATOM 636 C CA . ASN A 1 85 ? -1.075 1.371 8.199 1.00 93.81 85 ASN A CA 1
ATOM 637 C C . ASN A 1 85 ? -0.157 1.014 7.023 1.00 93.81 85 ASN A C 1
ATOM 639 O O . ASN A 1 85 ? 0.058 1.821 6.122 1.00 93.81 85 ASN A O 1
ATOM 643 N N . PHE A 1 86 ? 0.452 -0.170 7.074 1.00 92.88 86 PHE A N 1
ATOM 644 C CA . PHE A 1 86 ? 1.451 -0.616 6.105 1.00 92.88 86 PHE A CA 1
ATOM 645 C C . PHE A 1 86 ? 0.823 -1.486 5.013 1.00 92.88 86 PHE A C 1
ATOM 647 O O . PHE A 1 86 ? 0.231 -2.523 5.309 1.00 92.88 86 PHE A O 1
ATOM 654 N N . VAL A 1 87 ? 1.016 -1.111 3.749 1.00 92.62 87 VAL A N 1
ATOM 655 C CA . VAL A 1 87 ? 0.517 -1.846 2.578 1.00 92.62 87 VAL A CA 1
ATOM 656 C C . VAL A 1 87 ? 1.604 -2.009 1.519 1.00 92.62 87 VAL A C 1
ATOM 658 O O . VAL A 1 87 ? 2.636 -1.336 1.539 1.00 92.62 87 VAL A O 1
ATOM 661 N N . LEU A 1 88 ? 1.365 -2.915 0.571 1.00 91.06 88 LEU A N 1
ATOM 662 C CA . LEU A 1 88 ? 2.198 -3.077 -0.614 1.00 91.06 88 LEU A CA 1
ATOM 663 C C . LEU A 1 88 ? 1.451 -2.603 -1.856 1.00 91.06 88 LEU A C 1
ATOM 665 O O . LEU A 1 88 ? 0.292 -2.947 -2.072 1.00 91.06 88 LEU A O 1
ATOM 669 N N . VAL A 1 89 ? 2.149 -1.846 -2.695 1.00 91.44 89 VAL A N 1
ATOM 670 C CA . VAL A 1 89 ? 1.641 -1.304 -3.953 1.00 91.44 89 VAL A CA 1
ATOM 671 C C . VAL A 1 89 ? 2.436 -1.888 -5.112 1.00 91.44 89 VAL A C 1
ATOM 673 O O . VAL A 1 89 ? 3.667 -1.906 -5.090 1.00 91.44 89 VAL A O 1
ATOM 676 N N . ARG A 1 90 ? 1.742 -2.320 -6.164 1.00 88.19 90 ARG A N 1
ATOM 677 C CA . ARG A 1 90 ? 2.356 -2.769 -7.419 1.00 88.19 90 ARG A CA 1
ATOM 678 C C . ARG A 1 90 ? 1.783 -2.014 -8.608 1.00 88.19 90 ARG A C 1
ATOM 680 O O . ARG A 1 90 ? 0.643 -1.564 -8.583 1.00 88.19 90 ARG A O 1
ATOM 687 N N . GLY A 1 91 ? 2.583 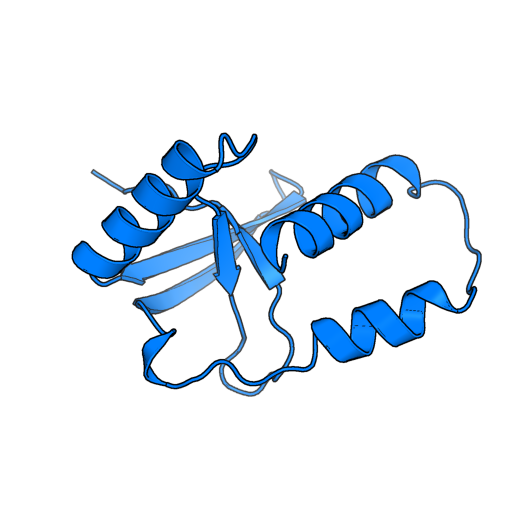-1.915 -9.666 1.00 86.38 91 GLY A N 1
ATOM 688 C CA . GLY A 1 91 ? 2.087 -1.465 -10.964 1.00 86.38 91 GLY A CA 1
ATOM 689 C C . GLY A 1 91 ? 1.234 -2.542 -11.638 1.00 86.38 91 GLY A C 1
ATOM 690 O O . GLY A 1 91 ? 1.357 -3.731 -11.330 1.00 86.38 91 GLY A O 1
ATOM 691 N N . VAL A 1 92 ? 0.415 -2.130 -12.604 1.00 81.50 92 VAL A N 1
ATOM 692 C CA . VAL A 1 92 ? -0.428 -3.046 -13.393 1.00 81.50 92 VAL A CA 1
ATOM 693 C C . VAL A 1 92 ? 0.414 -4.050 -14.189 1.00 81.50 92 VAL A C 1
ATOM 695 O O . VAL A 1 92 ? 0.168 -5.251 -14.130 1.00 81.50 92 VAL A O 1
ATOM 698 N N . THR A 1 93 ? 1.487 -3.582 -14.830 1.00 78.19 93 THR A N 1
ATOM 699 C CA . THR A 1 93 ? 2.421 -4.405 -15.620 1.00 78.19 93 THR A CA 1
ATOM 700 C C . THR A 1 93 ? 3.597 -4.951 -14.808 1.00 78.19 93 THR A C 1
ATOM 702 O O . THR A 1 93 ? 4.321 -5.832 -15.266 1.00 78.19 93 THR A O 1
ATOM 705 N N . GLY A 1 94 ? 3.817 -4.425 -13.601 1.00 70.75 94 GLY A N 1
ATOM 706 C CA . GLY A 1 94 ? 4.966 -4.761 -12.770 1.00 70.75 94 GLY A CA 1
ATOM 707 C C . GLY A 1 94 ? 4.666 -5.886 -11.785 1.00 70.75 94 GLY A C 1
ATOM 708 O O . GLY A 1 94 ? 3.622 -5.894 -11.139 1.00 70.75 94 GLY A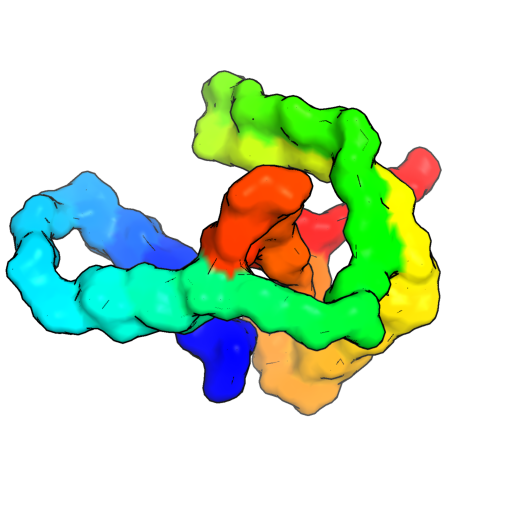 O 1
ATOM 709 N N . ARG A 1 95 ? 5.629 -6.794 -11.607 1.00 77.69 95 ARG A N 1
ATOM 710 C CA . ARG A 1 95 ? 5.628 -7.789 -10.517 1.00 77.69 95 ARG A CA 1
ATOM 711 C C . ARG A 1 95 ? 6.216 -7.259 -9.210 1.00 77.69 95 ARG A C 1
ATOM 713 O O . ARG A 1 95 ? 6.094 -7.897 -8.175 1.00 77.69 95 ARG A O 1
ATOM 720 N N . ILE A 1 96 ? 6.849 -6.088 -9.274 1.00 83.69 96 ILE A N 1
ATOM 721 C CA . ILE A 1 96 ? 7.529 -5.468 -8.142 1.00 83.69 96 ILE A CA 1
ATOM 722 C C . ILE A 1 96 ? 6.505 -4.807 -7.221 1.00 83.69 96 ILE A C 1
ATOM 724 O O . ILE A 1 96 ? 5.932 -3.767 -7.567 1.00 83.69 96 ILE A O 1
ATOM 728 N N . CYS A 1 97 ? 6.344 -5.382 -6.034 1.00 86.19 97 CYS A N 1
ATOM 729 C CA . CYS A 1 97 ? 5.649 -4.756 -4.915 1.00 86.19 97 CYS A CA 1
ATOM 730 C C . CYS A 1 97 ? 6.565 -3.730 -4.231 1.00 86.19 97 CYS A C 1
ATOM 732 O O . CYS A 1 97 ? 7.775 -3.932 -4.122 1.00 86.19 97 CYS A O 1
ATOM 734 N N . ARG A 1 98 ? 6.004 -2.606 -3.785 1.00 86.19 98 ARG A N 1
ATOM 735 C CA . ARG A 1 98 ? 6.708 -1.544 -3.056 1.00 86.19 98 ARG A CA 1
ATOM 736 C C . ARG A 1 98 ? 5.960 -1.221 -1.764 1.00 86.19 98 ARG A C 1
ATOM 738 O O . ARG A 1 98 ? 4.733 -1.180 -1.797 1.00 86.19 98 ARG A O 1
ATOM 745 N N . PRO A 1 99 ? 6.669 -0.980 -0.653 1.00 89.44 99 PRO A N 1
ATOM 746 C CA . PRO A 1 99 ? 6.043 -0.601 0.602 1.00 89.44 99 PRO A CA 1
ATOM 747 C C . PRO A 1 99 ? 5.457 0.805 0.503 1.00 89.44 99 PRO A C 1
ATOM 749 O O . PRO A 1 99 ? 6.077 1.695 -0.080 1.00 89.44 99 PRO A O 1
ATOM 752 N N . ALA A 1 100 ? 4.283 0.992 1.092 1.00 91.81 100 ALA A N 1
ATOM 753 C CA . ALA A 1 100 ? 3.633 2.281 1.243 1.00 91.81 100 ALA A CA 1
ATOM 754 C C . ALA A 1 100 ? 2.873 2.333 2.572 1.00 91.81 100 ALA A C 1
ATOM 756 O O . ALA A 1 100 ? 2.528 1.302 3.159 1.00 91.81 100 ALA A O 1
ATOM 757 N N . THR A 1 101 ? 2.604 3.546 3.033 1.00 93.88 101 THR A N 1
ATOM 758 C CA . THR A 1 101 ? 1.617 3.805 4.078 1.00 93.88 101 THR A CA 1
ATOM 759 C C . THR A 1 101 ? 0.349 4.367 3.458 1.00 93.88 101 THR A C 1
ATOM 761 O O . THR A 1 101 ? 0.382 4.903 2.350 1.00 93.88 101 THR A O 1
ATOM 764 N N . PHE A 1 102 ? -0.773 4.230 4.158 1.00 94.56 102 PHE A N 1
ATOM 765 C CA . PHE A 1 102 ? -2.027 4.847 3.743 1.00 94.56 102 PHE A CA 1
ATOM 766 C C . PHE A 1 102 ? -2.627 5.705 4.854 1.00 94.56 102 PHE A C 1
ATOM 768 O O . PHE A 1 102 ? -2.419 5.462 6.047 1.00 94.56 102 PHE A O 1
ATOM 775 N N . GLU A 1 103 ? -3.420 6.676 4.424 1.00 93.50 103 GLU A N 1
ATOM 776 C CA . GLU A 1 103 ? -4.329 7.462 5.246 1.00 93.50 103 GLU A CA 1
ATOM 777 C C . GLU A 1 103 ? -5.714 7.460 4.591 1.00 93.50 103 GLU A C 1
ATOM 779 O O . GLU A 1 103 ? -5.836 7.300 3.374 1.00 93.50 103 GLU A O 1
ATOM 784 N N . LEU A 1 104 ? -6.763 7.578 5.404 1.00 90.31 104 LEU A N 1
ATOM 785 C CA . LEU A 1 104 ? -8.129 7.712 4.906 1.00 90.31 104 LEU A CA 1
ATOM 786 C C . LEU A 1 104 ? -8.403 9.190 4.638 1.00 90.31 104 LEU A C 1
ATOM 788 O O . LEU A 1 104 ? -8.258 10.015 5.538 1.00 90.31 104 LEU A O 1
ATOM 792 N N . LEU A 1 105 ? -8.807 9.506 3.410 1.00 86.69 105 LEU A N 1
ATOM 793 C CA . LEU A 1 105 ? -9.295 10.836 3.062 1.00 86.69 105 LEU A CA 1
ATOM 794 C C . LEU A 1 105 ? -10.730 10.980 3.586 1.00 86.69 105 LEU A C 1
ATOM 796 O O . LEU A 1 105 ? -11.552 10.089 3.358 1.00 86.69 105 LEU A O 1
ATOM 800 N N . ALA A 1 106 ? -10.982 12.062 4.322 1.00 68.38 106 ALA A N 1
ATOM 801 C CA . ALA A 1 106 ? -12.294 12.432 4.852 1.00 68.38 106 ALA A CA 1
ATOM 802 C C . ALA A 1 106 ? -13.094 13.263 3.842 1.00 68.38 106 ALA A C 1
ATOM 804 O O . ALA A 1 106 ? -12.457 14.041 3.093 1.00 68.38 106 ALA A O 1
#

InterPro domains:
  IPR055079 POP1, C-terminal domain [PF22770] (38-104)

Radius of gyration: 14.88 Å; chains: 1; bounding box: 41×33×34 Å

Foldseek 3Di:
DLLVVQVCVVVVVVVVPPDDDDDPVVVVLVVSQQADDDPVLDFWDWPDKDQDPVVRGIDTDTDGHPVNQVVQQVVCVVVVHPARQWDWDDDPPGSGTHIDGDDDDD

=== Feature glossary ===
Feature key, reading from the visual/contextual features back to the raw sequence:

Rendered structure images. Six rendered views show the 3D structure from the faces of a cube — i.e. along ±x, ±y, ±z. Rendering representation is drawn randomly per protein from cartoon (secondary-structure ribbons), sticks (backbone bonds), or molecular surface; coloring is either N→C rainbow (blue at the N-terminus through red at the C-terminus) or one color per chain.

Contact-map, Ramachandran, and PAE plots. The contact map is a binary N×N matrix image: pixel (i, j) is dark where Cα_i and Cα_j are within 8 Å and |i−j|>4. Because the |i−j|>4 filter removes local helical contacts, off-diagonal stripes parallel to the main diagonal indicate parallel β-sheets; stripes perpendicular to it indicate antiparallel β-sheets. The Ramachandran plot scatters every residue's (φ, ψ) pair against the sterically allowed regions. The PAE heatmap renders the predicted-aligned-error matrix.

InterPro / GO / CATH / organism. Database cross-references. InterPro integrates a dozen domain/family signature databases into unified entries with residue-range hits. GO terms attach function/process/location labels with evidence codes. CATH codes position the fold in a four-level structural taxonomy. Organism is the NCBI-taxonomy species name.

Nearest PDB structures. The Foldseek neighbor list gives the closest experimentally determined structures in the PDB, ranked by structural alignment. TM-score near 1 means near-identical fold; near 0.3 means only rough topology match. This is how one finds what a novel AlphaFold prediction most resembles in the solved-structure universe.

Predicted aligned error. PAE(i, j) answers: if I align the predicted and true structures on residue i, how far off (in Å) do I expect residue j to be? A block-diagonal PAE matrix with low values on the blocks and high values off-diagonal is the signature of a multi-domain protein with confidently predicted domains but uncertain inter-domain orientation.

Solvent-accessible surface area. Accessible surface area quantifies burial. A residue with SASA near zero is packed into the hydrophobic core; one with SASA >100 Å² sits on the surface. Computed here via the Shrake–Rupley numerical algorithm with a 1.4 Å probe.

B-factor. B-factor (Debye–Waller factor) reflects atomic displacement in the crystal lattice. It is an experimental observable (units Å²), not a prediction; low values mean the atom is pinned down, high values mean it moves or is heterogeneous across the crystal.

pLDDT. For AlphaFold models, the B-factor field carries pLDDT — the model's own estimate of local accuracy on a 0–100 scale. Regions with pLDDT<50 should be treated as essentially unmodeled; they often correspond to intrinsically disordered segments.

Backbone torsions (φ/ψ). φ (phi) and ψ (psi) are the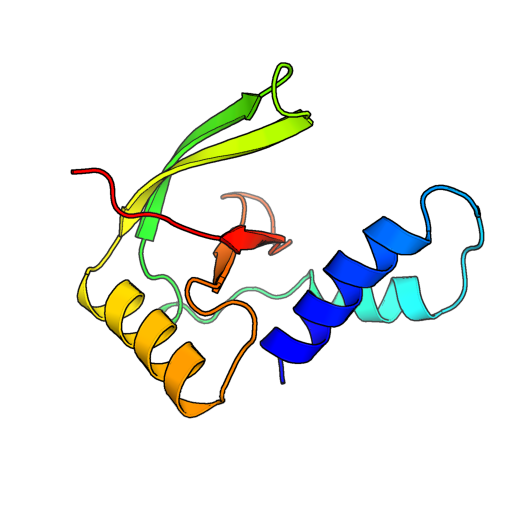 two rotatable backbone dihedrals per residue: φ is the C(i-1)–N–Cα–C torsion, ψ is the N–Cα–C–N(i+1) torsion, both in degrees on (−180°, 180°]. α-helical residues cluster near (−60°, −45°); β-strand residues near (−120°, +130°). A Ramachandran plot is simply a scatter of (φ, ψ) for every residue.

Radius of gyration, Cα contacts, bounding box. Radius of gyration (Rg) is the root-mean-square distance of Cα atoms from their centroid — a single number for overall size and compactness. A globular domain of N residues has Rg ≈ 2.2·N^0.38 Å; an extended or disordered chain has a much larger Rg. The Cα contact count is the number of residue pairs whose Cα atoms are within 8 Å and are more than four positions apart in sequence — a standard proxy for tertiary packing density. The bounding box is the smallest axis-aligned box enclosing all Cα atoms.

Secondary structure (3-state, P-SEA). Three-state secondary structure (P-SEA) collapses the eight DSSP classes into helix (a), strand (b), and coil (c). P-SEA assigns these from Cα geometry alone — distances and angles — without requiring backbone oxygens, so it works on any Cα trace.

Secondary structure (8-state, DSSP). DSSP 8-state secondary structure assigns each residue one of H (α-helix), G (3₁₀-helix), I (π-helix), E (extended β-strand), B (isolated β-bridge), T (hydrogen-bonded turn), S (bend), or '-' (coil). The assignment is computed from backbone hydrogen-bond geometry via the Kabsch–Sander algorithm.

Foldseek 3Di. A 3Di character summarizes, for each residue, the relative orientation of the Cα frame of its nearest spatial neighbor. Because it encodes fold topology rather than chemistry, 3Di alignments detect remote structural similarity that sequence alignment misses.

mmCIF coordinates. The mmCIF block holds the 3D Cartesian coordinates of each backbone atom (N, Cα, C, O) in ångströms. mmCIF is the PDB's canonical archive format — a tagged-loop text representation of the atomic model.

Sequence. Sequence gives the chain of amino acids in standard one-letter code (A=alanine, C=cysteine, …, Y=tyrosine), read N→C. It is the only feature that is directly encoded by the gene; all structural features are derived from the folded form of this sequence.